Protein AF-A0A1I3UI67-F1 (afdb_monomer)

Solvent-accessible surface area (backbone atoms only — not comparable to full-atom values): 6760 Å² total; per-residue (Å²): 110,70,66,62,52,51,52,52,50,54,51,50,54,51,52,51,54,52,52,54,54,52,49,51,54,52,53,49,53,50,54,54,49,54,54,49,50,54,50,49,53,53,52,50,55,53,40,50,54,51,45,53,52,37,49,52,51,41,58,58,44,72,48,49,70,59,61,51,46,51,47,50,53,47,44,71,70,53,63,87,62,44,66,63,53,52,49,52,46,50,50,54,52,52,50,33,52,51,48,41,51,55,36,51,54,50,46,54,53,44,52,52,56,53,53,54,55,56,55,54,63,66,72,79,113

Mean predicted aligned error: 14.54 Å

Sequence (125 aa):
MVAAAAEKLSASVREISQQVLQSGVARQAVGDAECTNATLQVLSNEAEKIGEVVQLIHSIAAQPNRLALIATIEAARAGDARCGFAVVAAEVKAFANQLAKATEEIAVQVGSDKIWSLRLTMYDS

Structure (mmCIF, N/CA/C/O backbone):
data_AF-A0A1I3UI67-F1
#
_entry.id   AF-A0A1I3UI67-F1
#
loop_
_atom_site.group_PDB
_atom_site.id
_atom_site.type_symbol
_atom_site.label_atom_id
_atom_site.label_alt_id
_atom_site.label_comp_id
_atom_site.label_asym_id
_atom_site.label_entity_id
_atom_site.label_seq_id
_atom_site.pdbx_PDB_ins_code
_atom_site.Cartn_x
_atom_site.Cartn_y
_atom_site.Cartn_z
_atom_site.occupancy
_atom_site.B_iso_or_equiv
_atom_site.auth_seq_id
_atom_site.auth_comp_id
_atom_site.auth_asym_id
_atom_site.auth_atom_id
_atom_site.pdbx_PDB_model_num
ATOM 1 N N . MET A 1 1 ? -34.988 1.274 58.369 1.00 64.19 1 MET A N 1
ATOM 2 C CA . MET A 1 1 ? -34.685 0.157 57.440 1.00 64.19 1 MET A CA 1
ATOM 3 C C . MET A 1 1 ? -35.116 0.462 56.008 1.00 64.19 1 MET A C 1
ATOM 5 O O . MET A 1 1 ? -34.288 0.320 55.123 1.00 64.19 1 MET A O 1
ATOM 9 N N . VAL A 1 2 ? -36.339 0.958 55.773 1.00 74.38 2 VAL A N 1
ATOM 10 C CA . VAL A 1 2 ? -36.812 1.337 54.422 1.00 74.38 2 VAL A CA 1
ATOM 11 C C . VAL A 1 2 ? -35.959 2.443 53.772 1.00 74.38 2 VAL A C 1
ATOM 13 O O . VAL A 1 2 ? -35.594 2.315 52.611 1.00 74.38 2 VAL A O 1
ATOM 16 N N . ALA A 1 3 ? -35.552 3.472 54.527 1.00 78.19 3 ALA A N 1
ATOM 17 C CA . ALA A 1 3 ? -34.704 4.557 54.008 1.00 78.19 3 ALA A CA 1
ATOM 18 C C . ALA A 1 3 ? -33.323 4.074 53.513 1.00 78.19 3 ALA A C 1
ATOM 20 O O . ALA A 1 3 ? -32.913 4.405 52.408 1.00 78.19 3 ALA A O 1
ATOM 21 N N . ALA A 1 4 ? -32.647 3.215 54.283 1.00 84.81 4 ALA A N 1
ATOM 22 C CA . ALA A 1 4 ? -31.350 2.651 53.898 1.00 84.81 4 ALA A CA 1
ATOM 23 C C . ALA A 1 4 ? -31.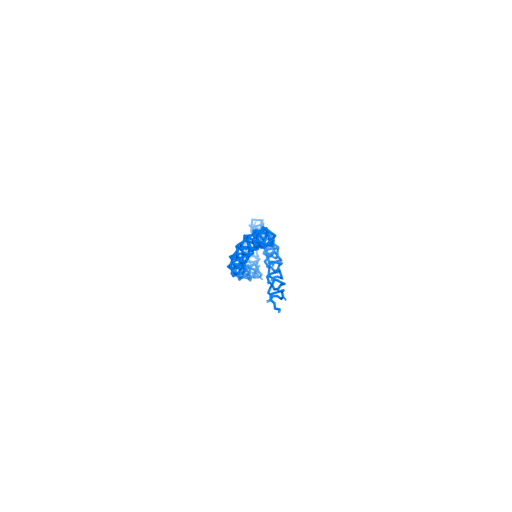453 1.714 52.679 1.00 84.81 4 ALA A C 1
ATOM 25 O O . ALA A 1 4 ? -30.558 1.681 51.840 1.00 84.81 4 ALA A O 1
ATOM 26 N N . ALA A 1 5 ? -32.554 0.963 52.557 1.00 83.88 5 ALA A N 1
ATOM 27 C CA . ALA A 1 5 ? -32.815 0.139 51.378 1.00 83.88 5 ALA A CA 1
ATOM 28 C C . ALA A 1 5 ? -33.055 0.998 50.121 1.00 83.88 5 ALA A C 1
ATOM 30 O O . ALA A 1 5 ? -32.552 0.665 49.050 1.00 83.88 5 ALA A O 1
ATOM 31 N N . ALA A 1 6 ? -33.765 2.123 50.261 1.00 88.00 6 ALA A N 1
ATOM 32 C CA . ALA A 1 6 ? -33.996 3.073 49.175 1.00 88.00 6 ALA A CA 1
ATOM 33 C C . ALA A 1 6 ? -32.704 3.783 48.725 1.00 88.00 6 ALA A C 1
ATOM 35 O O . ALA A 1 6 ? -32.473 3.915 47.524 1.00 88.00 6 ALA A O 1
ATOM 36 N N . GLU A 1 7 ? -31.827 4.177 49.655 1.00 87.62 7 GLU A N 1
ATOM 37 C CA . GLU A 1 7 ? -30.509 4.740 49.318 1.00 87.62 7 GLU A CA 1
ATOM 38 C C . GLU A 1 7 ? -29.633 3.741 48.561 1.00 87.62 7 GLU A C 1
ATOM 40 O O . GLU A 1 7 ? -29.041 4.087 47.538 1.00 87.62 7 GLU A O 1
ATOM 45 N N . LYS A 1 8 ? -29.596 2.483 49.018 1.00 88.31 8 LYS A N 1
ATOM 46 C CA . LYS A 1 8 ? -28.808 1.425 48.376 1.00 88.31 8 LYS A CA 1
ATOM 47 C C . LYS A 1 8 ? -29.306 1.125 46.960 1.00 88.31 8 LYS A C 1
ATOM 49 O O . LYS A 1 8 ? -28.501 0.980 46.048 1.00 88.31 8 LYS A O 1
ATOM 54 N N . LEU A 1 9 ? -30.626 1.101 46.764 1.00 89.81 9 LEU A N 1
ATOM 55 C CA . LEU A 1 9 ? -31.233 0.940 45.442 1.00 89.81 9 LEU A CA 1
ATOM 56 C C . LEU A 1 9 ? -30.912 2.126 44.520 1.00 89.81 9 LEU A C 1
ATOM 58 O O . LEU A 1 9 ? -30.556 1.922 43.364 1.00 89.81 9 LEU A O 1
ATOM 62 N N . SER A 1 10 ? -30.986 3.357 45.031 1.00 92.94 10 SER A N 1
ATOM 63 C CA . SER A 1 10 ? -30.649 4.567 44.269 1.00 92.94 10 SER A CA 1
ATOM 64 C C . SER A 1 10 ? -29.171 4.592 43.848 1.00 92.94 10 SER A C 1
ATOM 66 O O . SER A 1 10 ? -28.846 4.963 42.718 1.00 92.94 10 SER A O 1
ATOM 68 N N . ALA A 1 11 ? -28.274 4.116 44.719 1.00 93.75 11 ALA A N 1
ATOM 69 C CA . ALA A 1 11 ? -26.862 3.924 44.397 1.00 93.75 11 ALA A CA 1
ATOM 70 C C . ALA A 1 11 ? -26.658 2.876 43.286 1.00 93.75 11 ALA A C 1
ATOM 72 O O . ALA A 1 11 ? -25.971 3.162 42.307 1.00 93.75 11 ALA A O 1
ATOM 73 N N . SER A 1 12 ? -27.319 1.715 43.371 1.00 93.56 12 SER A N 1
ATOM 74 C CA . SER A 1 12 ? -27.242 0.683 42.325 1.00 93.56 12 SER A CA 1
ATOM 75 C C . SER A 1 12 ? -27.804 1.151 40.980 1.00 93.56 12 SER A C 1
ATOM 77 O O . SER A 1 12 ? -27.235 0.842 39.939 1.00 93.56 12 SER A O 1
ATOM 79 N N . VAL A 1 13 ? -28.883 1.941 40.969 1.00 91.25 13 VAL A N 1
ATOM 80 C CA . VAL A 1 13 ? -29.426 2.522 39.726 1.00 91.25 13 VAL A CA 1
ATOM 81 C C . VAL A 1 13 ? -28.425 3.485 39.080 1.00 91.25 13 VAL A C 1
ATOM 83 O O . VAL A 1 13 ? -28.290 3.491 37.853 1.00 91.25 13 VAL A O 1
ATOM 86 N N . ARG A 1 14 ? -27.685 4.269 39.878 1.00 94.31 14 ARG A N 1
ATOM 87 C CA . ARG A 1 14 ? -26.601 5.126 39.366 1.00 94.31 14 ARG A CA 1
ATOM 88 C C . ARG A 1 14 ? -25.459 4.317 38.764 1.00 94.31 14 ARG A C 1
ATOM 90 O O . ARG A 1 14 ? -25.049 4.635 37.653 1.00 94.31 14 ARG A O 1
ATOM 97 N N . GLU A 1 15 ? -24.988 3.277 39.448 1.00 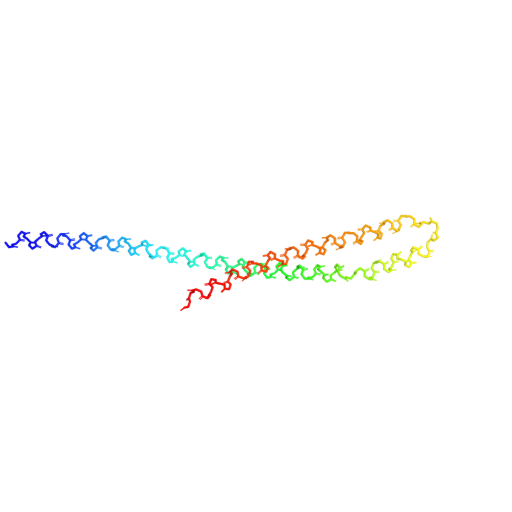92.62 15 GLU A N 1
ATOM 98 C CA . GLU A 1 15 ? -23.921 2.406 38.930 1.00 92.62 15 GLU A CA 1
ATOM 99 C C . GLU A 1 15 ? -24.324 1.719 37.622 1.00 92.62 15 GLU A C 1
ATOM 101 O O . GLU A 1 15 ? -23.569 1.758 36.652 1.00 92.62 15 GLU A O 1
ATOM 106 N N . ILE A 1 16 ? -25.541 1.166 37.553 1.00 88.88 16 ILE A N 1
ATOM 107 C CA . ILE A 1 16 ? -26.067 0.539 36.331 1.00 88.88 16 ILE A CA 1
ATOM 108 C C . ILE A 1 16 ? -26.141 1.563 35.196 1.00 88.88 16 ILE A C 1
ATOM 110 O O . ILE A 1 16 ? -25.713 1.279 34.079 1.00 88.88 16 ILE A O 1
ATOM 114 N N . SER A 1 17 ? -26.634 2.773 35.472 1.00 89.50 17 SER A N 1
ATOM 115 C CA . SER A 1 17 ? -26.699 3.842 34.465 1.00 89.50 17 SER A CA 1
ATOM 116 C C . SER A 1 17 ? -25.308 4.192 33.928 1.00 89.50 17 SER A C 1
ATOM 118 O O . SER A 1 17 ? -25.133 4.393 32.728 1.00 89.50 17 SER A O 1
ATOM 120 N N . GLN A 1 18 ? -24.298 4.209 34.799 1.00 90.44 18 GLN A N 1
ATOM 121 C CA . GLN A 1 18 ? -22.916 4.498 34.426 1.00 90.44 18 GLN A CA 1
ATOM 122 C C . GLN A 1 18 ? -22.291 3.367 33.592 1.00 90.44 18 GLN A C 1
ATOM 124 O O . GLN A 1 18 ? -21.643 3.638 32.579 1.00 90.44 18 GLN A O 1
ATOM 129 N N . GLN A 1 19 ? -22.548 2.106 33.954 1.00 87.69 19 GLN A N 1
ATOM 130 C CA . GLN A 1 19 ? -22.124 0.934 33.179 1.00 87.69 19 GLN A CA 1
ATOM 131 C C . GLN A 1 19 ? -22.787 0.870 31.799 1.00 87.69 19 GLN A C 1
ATOM 133 O O . GLN A 1 19 ? -22.126 0.535 30.817 1.00 87.69 19 GLN A O 1
ATOM 138 N N . VAL A 1 20 ? -24.071 1.224 31.691 1.00 90.12 20 VAL A N 1
ATOM 139 C CA . VAL A 1 20 ? -24.783 1.276 30.403 1.00 90.12 20 VAL A CA 1
ATOM 140 C C . VAL A 1 20 ? -24.170 2.334 29.483 1.00 90.12 20 VAL A C 1
ATOM 142 O O . VAL A 1 20 ? -23.942 2.058 28.305 1.00 90.12 20 VAL A O 1
ATOM 145 N N . LEU A 1 21 ? -23.831 3.514 30.014 1.00 87.56 21 LEU A N 1
ATOM 146 C CA . LEU A 1 21 ? -23.145 4.559 29.246 1.00 87.56 21 LEU A CA 1
ATOM 147 C C . LEU A 1 21 ? -21.761 4.101 28.764 1.00 87.56 21 LEU A C 1
ATOM 149 O O . LEU A 1 21 ? -21.439 4.266 27.588 1.00 87.56 21 LEU A O 1
ATOM 153 N N . GLN A 1 22 ? -20.967 3.469 29.634 1.00 87.06 22 GLN A N 1
ATOM 154 C CA . GLN A 1 22 ? -19.671 2.896 29.248 1.00 87.06 22 GLN A CA 1
ATOM 155 C C . GLN A 1 22 ? -19.810 1.792 28.193 1.00 87.06 22 GLN A C 1
ATOM 157 O O . GLN A 1 22 ? -19.005 1.733 27.265 1.00 87.06 22 GLN A O 1
ATOM 162 N N . SER A 1 23 ? -20.846 0.953 28.283 1.00 87.12 23 SER A N 1
ATOM 163 C CA . SER A 1 23 ? -21.127 -0.071 27.273 1.00 87.12 23 SER A CA 1
ATOM 164 C C . SER A 1 23 ? -21.445 0.540 25.905 1.00 87.12 23 SER A C 1
ATOM 166 O O . SER A 1 23 ? -20.993 0.014 24.889 1.00 87.12 23 SER A O 1
ATOM 168 N N . GLY A 1 24 ? -22.166 1.665 25.864 1.00 89.56 24 GLY A N 1
ATOM 169 C CA . GLY A 1 24 ? -22.434 2.400 24.625 1.00 89.56 24 GLY A CA 1
ATOM 170 C C . GLY A 1 24 ? -21.155 2.904 23.954 1.00 89.56 24 GLY A C 1
ATOM 171 O O . GLY A 1 24 ? -20.953 2.668 22.765 1.00 89.56 24 GLY A O 1
ATOM 172 N N . VAL A 1 25 ? -20.254 3.510 24.732 1.00 90.56 25 VAL A N 1
ATOM 173 C CA . VAL A 1 25 ? -18.944 3.972 24.239 1.00 90.56 25 VAL A CA 1
ATOM 174 C C . VAL A 1 25 ? -18.095 2.803 23.737 1.00 90.56 25 VAL A C 1
ATOM 176 O O . VAL A 1 25 ? -17.510 2.890 22.661 1.00 90.56 25 VAL A O 1
ATOM 179 N N . ALA A 1 26 ? -18.066 1.687 24.472 1.00 85.88 26 ALA A N 1
ATOM 180 C CA . ALA A 1 26 ? -17.325 0.496 24.065 1.00 85.88 26 ALA A CA 1
ATOM 181 C C . ALA A 1 26 ? -17.850 -0.090 22.744 1.00 85.88 26 ALA A C 1
ATOM 183 O O . ALA A 1 26 ? -17.060 -0.417 21.863 1.00 85.88 26 ALA A O 1
ATOM 184 N N . ARG A 1 27 ? -19.176 -0.177 22.567 1.00 89.62 27 ARG A N 1
ATOM 185 C CA . ARG A 1 27 ? -19.779 -0.639 21.304 1.00 89.62 27 ARG A CA 1
ATOM 186 C C . ARG A 1 27 ? -19.440 0.277 20.136 1.00 89.62 27 ARG A C 1
ATOM 188 O O . ARG A 1 27 ? -19.170 -0.214 19.047 1.00 89.62 27 ARG A O 1
ATOM 195 N N . GLN A 1 28 ? -19.454 1.587 20.360 1.00 92.50 28 GLN A N 1
ATOM 196 C CA . GLN A 1 28 ? -19.117 2.543 19.314 1.00 92.50 28 GLN A CA 1
ATOM 197 C C . GLN A 1 28 ? -17.644 2.442 18.906 1.00 92.50 28 GLN A C 1
ATOM 199 O O . GLN A 1 28 ? -17.357 2.379 17.718 1.00 92.50 28 GLN A O 1
ATOM 204 N N . ALA A 1 29 ? -16.731 2.307 19.871 1.00 85.94 29 ALA A N 1
ATOM 205 C CA . ALA A 1 29 ? -15.313 2.095 19.589 1.00 85.94 29 ALA A CA 1
ATOM 206 C C . ALA A 1 29 ? -15.055 0.816 18.767 1.00 85.94 29 ALA A C 1
ATOM 208 O O . ALA A 1 29 ? -14.215 0.827 17.872 1.00 85.94 29 ALA A O 1
ATOM 209 N N . VAL A 1 30 ? -15.794 -0.269 19.036 1.00 90.38 30 VAL A N 1
ATOM 210 C CA . VAL A 1 30 ? -15.724 -1.499 18.226 1.00 90.38 30 VAL A CA 1
ATOM 211 C C . VAL A 1 30 ? -16.204 -1.241 16.795 1.00 90.38 30 VAL A C 1
ATOM 213 O O . VAL A 1 30 ? -15.512 -1.618 15.855 1.00 90.38 30 VAL A O 1
ATOM 216 N N . GLY A 1 31 ? -17.329 -0.544 16.611 1.00 92.56 31 GLY A N 1
ATOM 217 C CA . GLY A 1 31 ? -17.823 -0.198 15.273 1.00 92.56 31 GLY A CA 1
ATOM 218 C C . GLY A 1 31 ? -16.859 0.697 14.481 1.00 92.56 31 GLY A C 1
ATOM 219 O O . GLY A 1 31 ? -16.637 0.476 13.290 1.00 92.56 31 GLY A O 1
ATOM 220 N N . ASP A 1 32 ? -16.229 1.669 15.143 1.00 87.94 32 ASP A N 1
ATOM 221 C CA . ASP A 1 32 ? -15.216 2.530 14.524 1.00 87.94 32 ASP A CA 1
ATOM 222 C C . ASP A 1 32 ? -13.963 1.727 14.119 1.00 87.94 32 ASP A C 1
ATOM 224 O O . ASP A 1 32 ? -13.392 1.951 13.044 1.00 87.94 32 ASP A O 1
ATOM 228 N N . ALA A 1 33 ? -13.556 0.750 14.939 1.00 82.56 33 ALA A N 1
ATOM 229 C CA . ALA A 1 33 ? -12.456 -0.160 14.627 1.00 82.56 33 ALA A CA 1
ATOM 230 C C . ALA A 1 33 ? -12.780 -1.068 13.426 1.00 82.56 33 ALA A C 1
ATOM 232 O O . ALA A 1 33 ? -11.953 -1.200 12.524 1.00 82.56 33 ALA A O 1
ATOM 233 N N . GLU A 1 34 ? -13.992 -1.626 13.355 1.00 87.44 34 GLU A N 1
ATOM 234 C CA . GLU A 1 34 ? -14.457 -2.430 12.215 1.00 87.44 34 GLU A CA 1
ATOM 235 C C . GLU A 1 34 ? -14.462 -1.619 10.908 1.00 87.44 34 GLU A C 1
ATOM 237 O O . GLU A 1 34 ? -13.960 -2.083 9.880 1.00 87.44 34 GLU A O 1
ATOM 242 N N . CYS A 1 35 ? -14.961 -0.378 10.945 1.00 88.88 35 CYS A N 1
ATOM 243 C CA . CYS A 1 35 ? -14.960 0.530 9.794 1.00 88.88 35 CYS A CA 1
ATOM 244 C C . CYS A 1 35 ? -13.533 0.873 9.330 1.00 88.88 35 CYS A C 1
ATOM 246 O O . CYS A 1 35 ? -13.222 0.872 8.132 1.00 88.88 35 CYS A O 1
ATOM 248 N N . THR A 1 36 ? -12.638 1.113 10.290 1.00 79.69 36 THR A N 1
ATOM 249 C CA . THR A 1 36 ? -11.218 1.358 10.019 1.00 79.69 36 THR A CA 1
ATOM 250 C C . THR A 1 36 ? -10.571 0.137 9.367 1.00 79.69 36 THR A C 1
ATOM 252 O O . THR A 1 36 ? -9.874 0.277 8.363 1.00 79.69 36 THR A O 1
ATOM 255 N N . ASN A 1 37 ? -10.850 -1.067 9.872 1.00 78.00 37 ASN A N 1
ATOM 256 C CA . ASN A 1 37 ? -10.320 -2.309 9.314 1.00 78.00 37 ASN A CA 1
ATOM 257 C C . ASN A 1 37 ? -10.807 -2.547 7.873 1.00 78.00 37 ASN A C 1
ATOM 259 O O . ASN A 1 37 ? -10.011 -2.874 6.993 1.00 78.00 37 ASN A O 1
ATOM 263 N N . ALA A 1 38 ? -12.090 -2.297 7.595 1.00 82.38 38 ALA A N 1
ATOM 264 C CA . ALA A 1 38 ? -12.632 -2.373 6.237 1.00 82.38 38 ALA A CA 1
ATOM 265 C C . ALA A 1 38 ? -11.938 -1.384 5.282 1.00 82.38 38 ALA A C 1
ATOM 267 O O . ALA A 1 38 ? -11.594 -1.731 4.152 1.00 82.38 38 ALA A O 1
ATOM 268 N N . THR A 1 39 ? -11.669 -0.163 5.749 1.00 80.31 39 THR A N 1
ATOM 269 C CA . THR A 1 39 ? -10.947 0.850 4.964 1.00 80.31 39 THR A CA 1
ATOM 270 C C . THR A 1 39 ? -9.506 0.418 4.676 1.00 80.31 39 THR A C 1
ATOM 272 O O . THR A 1 39 ? -9.031 0.568 3.549 1.00 80.31 39 THR A O 1
ATOM 275 N N . LEU A 1 40 ? -8.821 -0.175 5.659 1.00 77.62 40 LEU A N 1
ATOM 276 C CA . LEU A 1 40 ? -7.471 -0.717 5.484 1.00 77.62 40 LEU A CA 1
ATOM 277 C C . LEU A 1 40 ? -7.432 -1.877 4.482 1.00 77.62 40 LEU A C 1
ATOM 279 O O . LEU A 1 40 ? -6.500 -1.952 3.683 1.00 77.62 40 LEU A O 1
ATOM 283 N N . GLN A 1 41 ? -8.443 -2.750 4.470 1.00 78.06 41 GLN A N 1
ATOM 284 C CA . GLN A 1 41 ? -8.542 -3.819 3.470 1.00 78.06 41 GLN A CA 1
ATOM 285 C C . GLN A 1 41 ? -8.672 -3.266 2.047 1.00 78.06 41 GLN A C 1
ATOM 287 O O . GLN A 1 41 ? -7.979 -3.731 1.142 1.00 78.06 41 GLN A O 1
ATOM 292 N N . VAL A 1 42 ? -9.518 -2.249 1.845 1.00 82.88 42 VAL A N 1
ATOM 293 C CA . VAL A 1 42 ? -9.655 -1.584 0.539 1.00 82.88 42 VAL A CA 1
ATOM 294 C C . VAL A 1 42 ? -8.333 -0.946 0.116 1.00 82.88 42 VAL A C 1
ATOM 296 O O . VAL A 1 42 ? -7.894 -1.150 -1.014 1.00 82.88 42 VAL A O 1
ATOM 299 N N . LEU A 1 43 ? -7.669 -0.229 1.027 1.00 77.38 43 LEU A N 1
ATOM 300 C CA . LEU A 1 43 ? -6.375 0.396 0.757 1.00 77.38 43 LEU A CA 1
ATOM 301 C C . LEU A 1 43 ? -5.307 -0.638 0.370 1.00 77.38 43 LEU A C 1
ATOM 303 O O . LEU A 1 43 ? -4.573 -0.422 -0.590 1.00 77.38 43 LEU A O 1
ATOM 307 N N . SER A 1 44 ? -5.257 -1.774 1.070 1.00 78.62 44 SER A N 1
ATOM 308 C CA . SER A 1 44 ? -4.338 -2.880 0.769 1.00 78.62 44 SER A CA 1
ATOM 309 C C . SER A 1 44 ? -4.561 -3.437 -0.643 1.00 78.62 44 SER A C 1
ATOM 311 O O . SER A 1 44 ? -3.609 -3.592 -1.407 1.00 78.62 44 SER A O 1
ATOM 313 N N . ASN A 1 45 ? -5.821 -3.643 -1.037 1.00 79.44 45 ASN A N 1
ATOM 314 C CA . ASN A 1 45 ? -6.170 -4.089 -2.389 1.00 79.44 45 ASN A CA 1
ATOM 315 C C . ASN A 1 45 ? -5.747 -3.085 -3.474 1.00 79.44 45 ASN A C 1
ATOM 317 O O . ASN A 1 45 ? -5.255 -3.479 -4.531 1.00 79.44 45 ASN A O 1
ATOM 321 N N . GLU A 1 46 ? -5.941 -1.785 -3.245 1.00 80.19 46 GLU A N 1
ATOM 322 C CA . GLU A 1 46 ? -5.4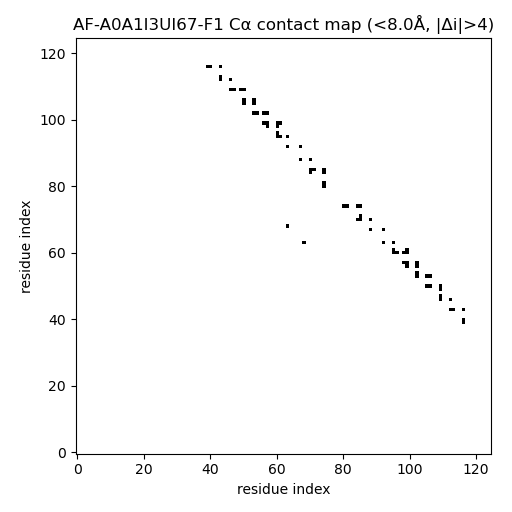89 -0.758 -4.191 1.00 80.19 46 GLU A CA 1
ATOM 323 C C . GLU A 1 46 ? -3.956 -0.696 -4.268 1.00 80.19 46 GLU A C 1
ATOM 325 O O . GLU A 1 46 ? -3.395 -0.554 -5.355 1.00 80.19 46 GLU A O 1
ATOM 330 N N . ALA A 1 47 ? -3.263 -0.887 -3.143 1.00 78.75 47 ALA A N 1
ATOM 331 C CA . ALA A 1 47 ? -1.808 -0.963 -3.105 1.00 78.75 47 ALA A CA 1
ATOM 332 C C . ALA A 1 47 ? -1.269 -2.171 -3.898 1.00 78.75 47 ALA A C 1
ATOM 334 O O . ALA A 1 47 ? -0.264 -2.040 -4.598 1.00 78.75 47 ALA A O 1
ATOM 335 N N . GLU A 1 48 ? -1.954 -3.322 -3.877 1.00 78.00 48 GLU A N 1
ATOM 336 C CA . GLU A 1 48 ? -1.604 -4.471 -4.728 1.00 78.00 48 GLU A CA 1
ATOM 337 C C . GLU A 1 48 ? -1.712 -4.141 -6.220 1.00 78.00 48 GLU A C 1
ATOM 339 O O . GLU A 1 48 ? -0.763 -4.391 -6.965 1.00 78.00 48 GLU A O 1
ATOM 344 N N . LYS A 1 49 ? -2.802 -3.493 -6.650 1.00 78.88 49 LYS A N 1
ATOM 345 C CA . LYS A 1 49 ? -2.962 -3.046 -8.046 1.00 78.88 49 LYS A CA 1
ATOM 346 C C . LYS A 1 49 ? -1.861 -2.071 -8.463 1.00 78.88 49 LYS A C 1
ATOM 348 O O . LYS A 1 49 ? -1.338 -2.165 -9.572 1.00 78.88 49 LYS A O 1
ATOM 353 N N . ILE A 1 50 ? -1.480 -1.144 -7.579 1.00 77.50 50 ILE A N 1
ATOM 354 C CA . ILE A 1 50 ? -0.344 -0.242 -7.821 1.00 77.50 50 ILE A CA 1
ATOM 355 C C . ILE A 1 50 ? 0.940 -1.060 -7.986 1.00 77.50 50 ILE A C 1
ATOM 357 O O . ILE A 1 50 ? 1.689 -0.817 -8.930 1.00 77.50 50 ILE A O 1
ATOM 361 N N . GLY A 1 51 ? 1.172 -2.055 -7.127 1.00 78.06 51 GLY A N 1
ATOM 362 C CA . GLY A 1 51 ? 2.306 -2.973 -7.228 1.00 78.06 51 GLY A CA 1
ATOM 363 C C . GLY A 1 51 ? 2.378 -3.703 -8.574 1.00 78.06 51 GLY A C 1
ATOM 364 O O . GLY A 1 51 ? 3.453 -3.781 -9.168 1.00 78.06 51 GLY A O 1
ATOM 365 N N . GLU A 1 52 ? 1.247 -4.176 -9.100 1.00 82.56 52 GLU A N 1
ATOM 366 C CA . GLU A 1 52 ? 1.171 -4.807 -10.426 1.00 82.56 52 GLU A CA 1
ATOM 367 C C . GLU A 1 52 ? 1.535 -3.830 -11.555 1.00 82.56 52 GLU A C 1
ATOM 369 O O . GLU A 1 52 ? 2.337 -4.158 -12.435 1.00 82.56 52 GLU A O 1
ATOM 374 N N . VAL A 1 53 ? 1.004 -2.603 -11.516 1.00 80.44 53 VAL A N 1
ATOM 375 C CA . VAL A 1 53 ? 1.320 -1.553 -12.501 1.00 80.44 53 VAL A CA 1
ATOM 376 C C . VAL A 1 53 ? 2.800 -1.171 -12.440 1.00 80.44 53 VAL A C 1
ATOM 378 O O . VAL A 1 53 ? 3.455 -1.038 -13.472 1.00 80.44 53 VAL A O 1
ATOM 381 N N . VAL A 1 54 ? 3.349 -1.041 -11.235 1.00 77.06 54 VAL A N 1
ATOM 382 C CA . VAL A 1 54 ? 4.767 -0.776 -10.967 1.00 77.06 54 VAL A CA 1
ATOM 383 C C . VAL A 1 54 ? 5.639 -1.896 -11.541 1.00 77.06 54 VAL A C 1
ATOM 385 O O . VAL A 1 54 ? 6.601 -1.617 -12.256 1.00 77.06 54 VAL A O 1
ATOM 388 N N . GLN A 1 55 ? 5.280 -3.168 -11.343 1.00 77.00 55 GLN A N 1
ATOM 389 C CA . GLN A 1 55 ? 6.001 -4.284 -11.966 1.00 77.00 55 GLN A CA 1
ATOM 390 C C . GLN A 1 55 ? 5.920 -4.266 -13.495 1.00 77.00 55 GLN A C 1
ATOM 392 O O . GLN 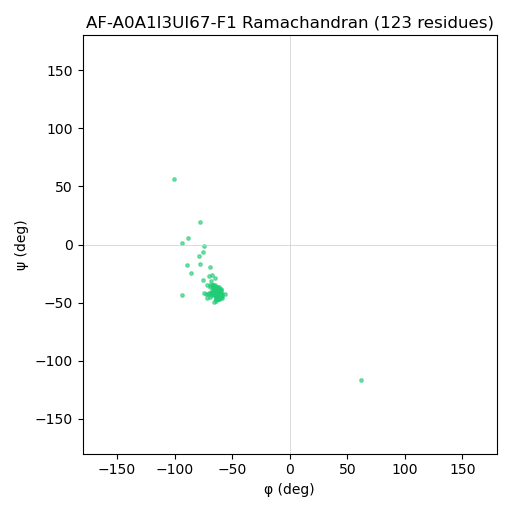A 1 55 ? 6.924 -4.525 -14.164 1.00 77.00 55 GLN A O 1
ATOM 397 N N . LEU A 1 56 ? 4.763 -3.922 -14.066 1.00 80.81 56 LEU A N 1
ATOM 398 C CA . LEU A 1 56 ? 4.614 -3.769 -15.511 1.00 80.81 56 LEU A CA 1
ATOM 399 C C . LEU A 1 56 ? 5.528 -2.657 -16.043 1.00 80.81 56 LEU A C 1
ATOM 401 O O . LEU A 1 56 ? 6.265 -2.885 -17.004 1.00 80.81 56 LEU A O 1
ATOM 405 N N . ILE A 1 57 ? 5.548 -1.492 -15.393 1.00 73.88 57 ILE A N 1
ATOM 406 C CA . ILE A 1 57 ? 6.440 -0.378 -15.739 1.00 73.88 57 ILE A CA 1
ATOM 407 C C . ILE A 1 57 ? 7.902 -0.815 -15.650 1.00 73.88 57 ILE A C 1
ATOM 409 O O . ILE A 1 57 ? 8.661 -0.581 -16.591 1.00 73.88 57 ILE A O 1
ATOM 413 N N . HIS A 1 58 ? 8.288 -1.507 -14.575 1.00 68.94 58 HIS A N 1
ATOM 414 C CA . HIS A 1 58 ? 9.632 -2.059 -14.429 1.00 68.94 58 HIS A CA 1
ATOM 415 C C . HIS A 1 58 ? 9.967 -3.023 -15.574 1.00 68.94 58 HIS A C 1
ATOM 417 O O . HIS A 1 58 ? 11.052 -2.944 -16.136 1.00 68.94 58 HIS A O 1
ATOM 423 N N . SER A 1 59 ? 9.042 -3.896 -15.986 1.00 71.56 59 SER A N 1
ATOM 424 C CA . SER A 1 59 ? 9.275 -4.835 -17.094 1.00 71.56 59 SER A CA 1
ATOM 425 C C . SER A 1 59 ? 9.469 -4.140 -18.451 1.00 71.56 59 SER A C 1
ATOM 427 O O . SER A 1 59 ? 10.291 -4.581 -19.257 1.00 71.56 59 SER A O 1
ATOM 429 N N . ILE A 1 60 ? 8.767 -3.024 -18.684 1.00 69.06 60 ILE A N 1
ATOM 430 C CA . ILE A 1 60 ? 8.908 -2.185 -19.882 1.00 69.06 60 ILE A CA 1
ATOM 431 C C . ILE A 1 60 ? 10.241 -1.426 -19.833 1.00 69.06 60 ILE A C 1
ATOM 433 O O . ILE A 1 60 ? 10.993 -1.423 -20.809 1.00 69.06 60 ILE A O 1
ATOM 437 N N . ALA A 1 61 ? 10.564 -0.828 -18.684 1.00 64.94 61 ALA A N 1
ATOM 438 C CA . ALA A 1 61 ? 11.794 -0.070 -18.467 1.00 64.94 61 ALA A CA 1
ATOM 439 C C . ALA A 1 61 ? 13.050 -0.960 -18.471 1.00 64.94 61 A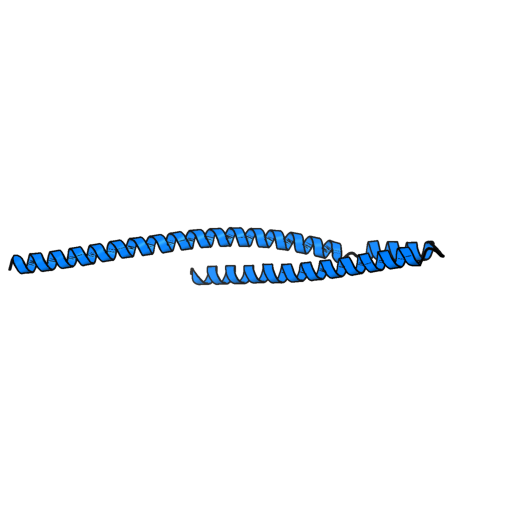LA A C 1
ATOM 441 O O . ALA A 1 61 ? 14.101 -0.518 -18.930 1.00 64.94 61 ALA A O 1
ATOM 442 N N . ALA A 1 62 ? 12.941 -2.219 -18.032 1.00 64.38 62 ALA A N 1
ATOM 443 C CA . ALA A 1 62 ? 14.001 -3.230 -18.058 1.00 64.38 62 ALA A CA 1
ATOM 444 C C . ALA A 1 62 ? 14.259 -3.811 -19.461 1.00 64.38 62 ALA A C 1
ATOM 446 O O . ALA A 1 62 ? 15.249 -4.519 -19.662 1.00 64.38 62 ALA A O 1
ATOM 447 N N . GLN A 1 63 ? 13.448 -3.455 -20.466 1.00 51.12 63 GLN A N 1
ATOM 448 C CA . GLN A 1 63 ? 13.747 -3.695 -21.879 1.00 51.12 63 GLN A CA 1
ATOM 449 C C . GLN A 1 63 ? 14.283 -2.445 -22.612 1.00 51.12 63 GLN A C 1
ATOM 451 O O . GLN A 1 63 ? 13.789 -2.120 -23.695 1.00 51.12 63 GLN A O 1
ATOM 456 N N . PRO A 1 64 ? 15.376 -1.779 -22.175 1.00 55.94 64 PRO A N 1
ATOM 457 C CA . PRO A 1 64 ? 16.049 -0.836 -23.058 1.00 55.94 64 PRO A CA 1
ATOM 458 C C . PRO A 1 64 ? 16.858 -1.576 -24.135 1.00 55.94 64 PRO A C 1
ATOM 460 O O . PRO A 1 64 ? 17.447 -0.940 -25.002 1.00 55.94 64 PRO A O 1
ATOM 463 N N . ASN A 1 65 ? 16.882 -2.916 -24.135 1.00 49.94 65 ASN A N 1
ATOM 464 C CA . ASN A 1 65 ? 17.670 -3.689 -25.090 1.00 49.94 65 ASN A CA 1
ATOM 465 C C . ASN A 1 65 ? 17.143 -3.608 -26.535 1.00 49.94 65 ASN A C 1
ATOM 467 O O . ASN A 1 65 ? 17.902 -3.885 -27.451 1.00 49.94 65 ASN A O 1
ATOM 471 N N . ARG A 1 66 ? 15.881 -3.215 -26.784 1.00 55.19 66 ARG A N 1
ATOM 472 C CA . ARG A 1 66 ? 15.390 -3.017 -28.167 1.00 55.19 66 ARG A CA 1
ATOM 473 C C . ARG A 1 66 ? 15.515 -1.574 -28.645 1.00 55.19 66 ARG A C 1
ATOM 475 O O . ARG A 1 66 ? 15.991 -1.374 -29.754 1.00 55.19 66 ARG A O 1
ATOM 482 N N . LEU A 1 67 ? 15.177 -0.569 -27.831 1.00 56.78 67 LEU A N 1
ATOM 483 C CA . LEU A 1 67 ? 15.308 0.834 -28.256 1.00 56.78 67 LEU A CA 1
ATOM 484 C C . LEU A 1 67 ? 16.766 1.301 -28.312 1.00 56.78 67 LEU A C 1
ATOM 486 O O . LEU A 1 67 ? 17.152 1.955 -29.277 1.00 56.78 67 LEU A O 1
ATOM 490 N N . ALA A 1 68 ? 17.589 0.942 -27.322 1.00 55.47 68 ALA A N 1
ATOM 491 C CA . ALA A 1 68 ? 18.998 1.325 -27.329 1.00 55.47 68 ALA A CA 1
ATOM 492 C C . ALA A 1 68 ? 19.775 0.587 -28.427 1.00 55.47 68 ALA A C 1
ATOM 494 O O . ALA A 1 68 ? 20.638 1.185 -29.063 1.00 55.47 68 ALA A O 1
ATOM 495 N N . LEU A 1 69 ? 19.447 -0.682 -28.703 1.00 60.03 69 LEU A N 1
ATOM 496 C CA . LEU A 1 69 ? 20.062 -1.441 -29.795 1.00 60.03 69 LEU A CA 1
ATOM 497 C C . LEU A 1 69 ? 19.654 -0.888 -31.166 1.00 60.03 69 LEU A C 1
ATOM 499 O O . LEU A 1 69 ? 20.527 -0.709 -32.006 1.00 60.03 69 LEU A O 1
ATOM 503 N N . ILE A 1 70 ? 18.373 -0.550 -31.378 1.00 60.34 70 ILE A N 1
ATOM 504 C CA . ILE A 1 70 ? 17.919 0.106 -32.616 1.00 60.34 70 ILE A CA 1
ATOM 505 C C . ILE A 1 70 ? 18.610 1.464 -32.775 1.00 60.34 70 ILE A C 1
ATOM 507 O O . ILE A 1 70 ? 19.160 1.730 -33.835 1.00 60.34 70 ILE A O 1
ATOM 511 N N . ALA A 1 71 ? 18.687 2.284 -31.723 1.00 63.25 71 ALA A N 1
ATOM 512 C CA . ALA A 1 71 ? 19.399 3.562 -31.774 1.00 63.25 71 ALA A CA 1
ATOM 513 C C . ALA A 1 71 ? 20.911 3.401 -32.024 1.00 63.25 71 ALA A C 1
ATOM 515 O O . ALA A 1 71 ? 21.495 4.195 -32.753 1.00 63.25 71 ALA A O 1
ATOM 516 N N . THR A 1 72 ? 21.547 2.360 -31.476 1.00 60.12 72 THR A N 1
ATOM 517 C CA . THR A 1 72 ? 22.975 2.067 -31.699 1.00 60.12 72 THR A CA 1
ATOM 518 C C . THR A 1 72 ? 23.235 1.576 -33.127 1.00 60.12 72 THR A C 1
ATOM 520 O O . THR A 1 72 ? 24.192 2.021 -33.759 1.00 60.12 72 THR A O 1
ATOM 523 N N . ILE A 1 73 ? 22.376 0.698 -33.660 1.00 63.06 73 ILE A N 1
ATOM 524 C CA . ILE A 1 73 ? 22.439 0.221 -35.051 1.00 63.06 73 ILE A CA 1
ATOM 525 C C . ILE A 1 73 ? 22.202 1.385 -36.020 1.00 63.06 73 ILE A C 1
ATOM 527 O O . ILE A 1 73 ? 22.951 1.547 -36.982 1.00 63.06 73 ILE A O 1
ATOM 531 N N . GLU A 1 74 ? 21.222 2.243 -35.741 1.00 63.94 74 GLU A N 1
ATOM 532 C CA . GLU A 1 74 ? 20.876 3.354 -36.625 1.00 63.94 74 GLU A CA 1
ATOM 533 C C . GLU A 1 74 ? 21.889 4.506 -36.542 1.00 63.94 74 GLU A C 1
ATOM 535 O O . GLU A 1 74 ? 22.206 5.119 -37.560 1.00 63.94 74 GLU A O 1
ATOM 540 N N . ALA A 1 75 ? 22.521 4.717 -35.381 1.00 59.22 75 ALA A N 1
ATOM 541 C CA . ALA A 1 75 ? 23.678 5.603 -35.236 1.00 59.22 75 ALA A CA 1
ATOM 542 C C . ALA A 1 75 ? 24.921 5.082 -35.981 1.00 59.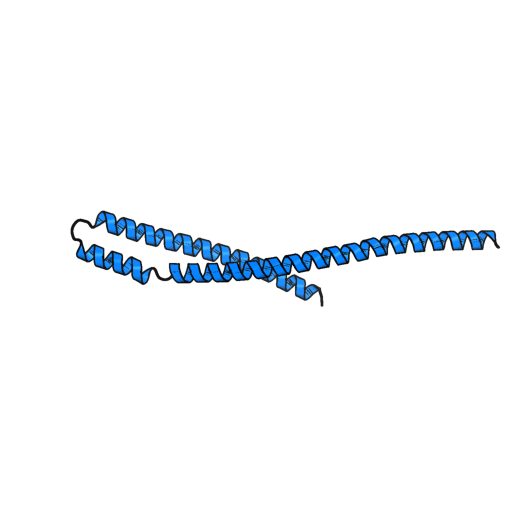22 75 ALA A C 1
ATOM 544 O O . ALA A 1 75 ? 25.675 5.879 -36.540 1.00 59.22 75 ALA A O 1
ATOM 545 N N . ALA A 1 76 ? 25.124 3.760 -36.036 1.00 63.16 76 ALA A N 1
ATOM 546 C CA . ALA A 1 76 ? 26.173 3.152 -36.855 1.00 63.16 76 ALA A CA 1
ATOM 547 C C . ALA A 1 76 ? 25.876 3.268 -38.365 1.00 63.16 76 ALA A C 1
ATOM 549 O O . ALA A 1 76 ? 26.808 3.333 -39.167 1.00 63.16 76 ALA A O 1
ATOM 550 N N . ARG A 1 77 ? 24.593 3.342 -38.754 1.00 63.94 77 ARG A N 1
ATOM 551 C CA . ARG A 1 77 ? 24.131 3.442 -40.150 1.00 63.94 77 ARG A CA 1
ATOM 552 C C . ARG A 1 77 ? 24.096 4.879 -40.701 1.00 63.94 77 ARG A C 1
ATOM 554 O O . ARG A 1 77 ? 24.199 5.054 -41.910 1.00 63.94 77 ARG A O 1
ATOM 561 N N . ALA A 1 78 ? 23.977 5.898 -39.843 1.00 62.88 78 ALA A N 1
ATOM 562 C CA . ALA A 1 78 ? 23.705 7.292 -40.234 1.00 62.88 78 ALA A CA 1
ATOM 563 C C . ALA A 1 78 ? 24.932 8.216 -40.439 1.00 62.88 78 ALA A C 1
ATOM 565 O O . ALA A 1 78 ? 24.756 9.395 -40.752 1.00 62.88 78 ALA A O 1
ATOM 566 N N . GLY A 1 79 ? 26.173 7.741 -40.285 1.00 67.62 79 GLY A N 1
ATOM 567 C CA . GLY A 1 79 ? 27.365 8.556 -40.587 1.00 67.62 79 GLY A CA 1
ATOM 568 C C . GLY A 1 79 ? 27.501 9.832 -39.727 1.00 67.62 79 GLY A C 1
ATOM 569 O O . GLY A 1 79 ? 27.707 9.728 -38.516 1.00 67.62 79 GLY A O 1
ATOM 570 N N . ASP A 1 80 ? 27.448 11.025 -40.342 1.00 56.44 80 ASP A N 1
ATOM 571 C CA . ASP A 1 80 ? 27.706 12.351 -39.727 1.00 56.44 80 ASP A CA 1
ATOM 572 C C . ASP A 1 80 ? 26.545 12.927 -38.886 1.00 56.44 80 ASP A C 1
ATOM 574 O O . ASP A 1 80 ? 26.743 13.867 -38.119 1.00 56.44 80 ASP A O 1
ATOM 578 N N . ALA A 1 81 ? 25.346 12.331 -38.909 1.00 59.25 81 ALA A N 1
ATOM 579 C CA . ALA A 1 81 ? 24.211 12.746 -38.060 1.00 59.25 81 ALA A CA 1
ATOM 580 C C . ALA A 1 81 ? 24.315 12.258 -36.590 1.00 59.25 81 ALA A C 1
ATOM 582 O O . ALA A 1 81 ? 23.328 12.190 -35.852 1.00 59.25 81 ALA A O 1
ATOM 583 N N . ARG A 1 82 ? 25.528 11.892 -36.160 1.00 57.12 82 ARG A N 1
ATOM 584 C CA . ARG A 1 82 ? 25.838 11.081 -34.972 1.00 57.12 82 ARG A CA 1
ATOM 585 C C . ARG A 1 82 ? 25.467 11.738 -33.638 1.00 57.12 82 ARG A C 1
ATOM 587 O O . ARG A 1 82 ? 25.156 11.033 -32.682 1.00 57.12 82 ARG A O 1
ATOM 594 N N . CYS A 1 83 ? 25.472 13.069 -33.564 1.00 62.06 83 CYS A N 1
ATOM 595 C CA . CYS A 1 83 ? 25.281 13.790 -32.303 1.00 62.06 83 CYS A CA 1
ATOM 596 C C . CYS A 1 83 ? 23.825 13.768 -31.813 1.00 62.06 83 CYS A C 1
ATOM 598 O O . CYS A 1 83 ? 23.589 13.557 -30.630 1.00 62.06 83 CYS A O 1
ATOM 600 N N . GLY A 1 84 ? 22.844 13.935 -32.707 1.00 65.31 84 GLY A N 1
ATOM 601 C CA . GLY A 1 84 ? 21.431 1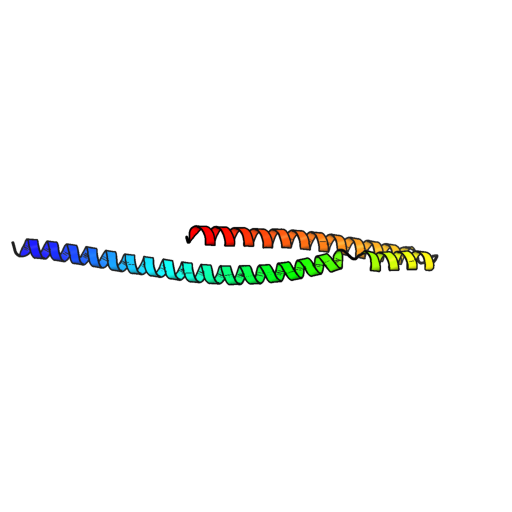4.012 -32.313 1.00 65.31 84 GLY A CA 1
ATOM 602 C C . GLY A 1 84 ? 20.882 12.677 -31.807 1.00 65.31 84 GLY A C 1
ATOM 603 O O . GLY A 1 84 ? 20.256 12.618 -30.754 1.00 65.31 84 GLY A O 1
ATOM 604 N N . PHE A 1 85 ? 21.181 11.582 -32.512 1.00 64.12 85 PHE A N 1
ATOM 605 C CA . PHE A 1 85 ? 20.714 10.247 -32.124 1.00 64.12 85 PHE A CA 1
ATOM 606 C C . PHE A 1 85 ? 21.415 9.705 -30.877 1.00 64.12 85 PHE A C 1
ATOM 608 O O . PHE A 1 85 ? 20.774 9.041 -30.064 1.00 64.12 85 PHE A O 1
ATOM 615 N N . ALA A 1 86 ? 22.700 10.018 -30.687 1.00 65.75 86 ALA A N 1
ATOM 616 C CA . ALA A 1 86 ? 23.418 9.645 -29.472 1.00 65.75 86 ALA A CA 1
ATOM 617 C C . ALA A 1 86 ? 22.860 10.359 -28.229 1.00 65.75 86 ALA A C 1
ATOM 619 O O . ALA A 1 86 ? 22.719 9.726 -27.184 1.00 65.75 86 ALA A O 1
ATOM 620 N N . VAL A 1 87 ? 22.494 11.643 -28.350 1.00 68.31 87 VAL A N 1
ATOM 621 C CA . VAL A 1 87 ? 21.873 12.417 -27.260 1.00 68.31 87 VAL A CA 1
ATOM 622 C C . VAL A 1 87 ? 20.490 11.863 -26.924 1.00 68.31 87 VAL A C 1
ATOM 624 O O . VAL A 1 87 ? 20.253 11.510 -25.774 1.00 68.31 87 VAL A O 1
ATOM 627 N N . VAL A 1 88 ? 19.632 11.641 -27.925 1.00 67.4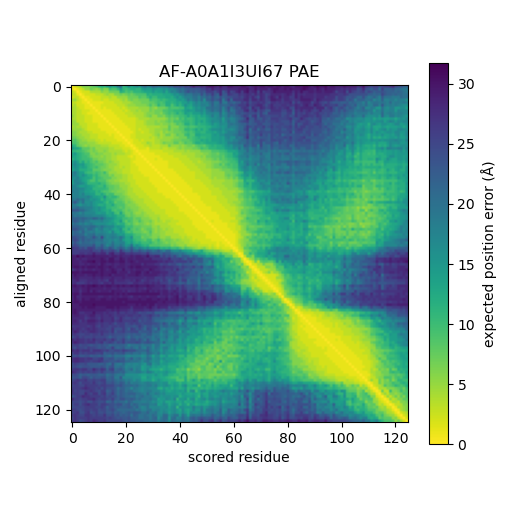4 88 VAL A N 1
ATOM 628 C CA . VAL A 1 88 ? 18.293 11.063 -27.708 1.00 67.44 88 VAL A CA 1
ATOM 629 C C . VAL A 1 88 ? 18.375 9.665 -27.083 1.00 67.44 88 VAL A C 1
ATOM 631 O O . VAL A 1 88 ? 17.619 9.350 -26.167 1.00 67.44 88 VAL A O 1
ATOM 634 N N . ALA A 1 89 ? 19.318 8.822 -27.516 1.00 66.56 89 ALA A N 1
ATOM 635 C CA . ALA A 1 89 ? 19.523 7.503 -26.917 1.00 66.56 89 ALA A CA 1
ATOM 636 C C . ALA A 1 89 ? 19.993 7.588 -25.452 1.00 66.56 89 ALA A C 1
ATOM 638 O O . ALA A 1 89 ? 19.547 6.799 -24.613 1.00 66.56 89 ALA A O 1
ATOM 639 N N . ALA A 1 90 ? 20.870 8.545 -25.132 1.00 68.94 90 ALA A N 1
ATOM 640 C CA . ALA A 1 90 ? 21.319 8.796 -23.766 1.00 68.94 90 ALA A CA 1
ATOM 641 C C . ALA A 1 90 ? 20.179 9.319 -22.874 1.00 68.94 90 ALA A C 1
ATOM 643 O O . ALA A 1 90 ? 20.041 8.855 -21.743 1.00 68.94 90 ALA A O 1
ATOM 644 N N . GLU A 1 91 ? 19.326 10.206 -23.389 1.00 66.69 91 GLU A N 1
ATOM 645 C CA . GLU A 1 91 ? 18.159 10.746 -22.680 1.00 66.69 91 GLU A CA 1
ATOM 646 C C . GLU A 1 91 ? 17.091 9.685 -22.421 1.00 66.69 91 GLU A C 1
ATOM 648 O O . GLU A 1 91 ? 16.597 9.577 -21.301 1.00 66.69 91 GLU A O 1
ATOM 653 N N . VAL A 1 92 ? 16.800 8.825 -23.401 1.00 70.38 92 VAL A N 1
ATOM 654 C CA . VAL A 1 92 ? 15.886 7.685 -23.218 1.00 70.38 92 VAL A CA 1
ATOM 655 C C . VAL A 1 92 ? 16.425 6.717 -22.162 1.00 70.38 92 VAL A C 1
ATOM 657 O O . VAL A 1 92 ? 15.666 6.233 -21.323 1.00 70.38 92 VAL A O 1
ATOM 660 N N . LYS A 1 93 ? 17.741 6.461 -22.145 1.00 65.56 93 LYS A N 1
ATOM 661 C CA . LYS A 1 93 ? 18.378 5.617 -21.123 1.00 65.56 93 LYS A CA 1
ATOM 662 C C . LYS A 1 93 ? 18.334 6.262 -19.734 1.00 65.56 93 LYS A C 1
ATOM 664 O O . LYS A 1 93 ? 18.075 5.572 -18.750 1.00 65.56 93 LYS A O 1
ATOM 669 N N . ALA A 1 94 ? 18.564 7.571 -19.644 1.00 70.75 94 ALA A N 1
ATOM 670 C CA . ALA A 1 94 ? 18.470 8.317 -18.392 1.00 70.75 94 ALA A CA 1
ATOM 671 C C . ALA A 1 94 ? 17.032 8.332 -17.847 1.00 70.75 94 ALA A C 1
ATOM 673 O O . ALA A 1 94 ? 16.829 8.074 -16.661 1.00 70.75 94 ALA A O 1
ATOM 674 N N . PHE A 1 95 ? 16.043 8.545 -18.718 1.00 71.50 95 PHE A N 1
ATOM 675 C CA . PHE A 1 95 ? 14.624 8.504 -18.374 1.00 71.50 95 PHE A CA 1
ATOM 676 C C . PHE A 1 95 ? 14.192 7.110 -17.901 1.00 71.50 95 PHE A C 1
ATOM 678 O O . PHE A 1 95 ? 13.541 6.990 -16.867 1.00 71.50 95 PHE A O 1
ATOM 685 N N . ALA A 1 96 ? 14.622 6.046 -18.587 1.00 68.44 96 ALA A N 1
ATOM 686 C CA . ALA A 1 96 ? 14.354 4.669 -18.168 1.00 68.44 96 ALA A CA 1
ATOM 687 C C . ALA A 1 96 ? 14.949 4.353 -16.783 1.00 68.44 96 ALA A C 1
ATOM 689 O O . ALA A 1 96 ? 14.282 3.736 -15.956 1.00 68.44 96 ALA A O 1
ATOM 690 N N . ASN A 1 97 ? 16.168 4.823 -16.498 1.00 71.31 97 ASN A N 1
ATOM 691 C CA . ASN A 1 97 ? 16.796 4.654 -15.185 1.00 71.31 97 ASN A CA 1
ATOM 692 C C . ASN A 1 97 ? 16.065 5.433 -14.078 1.00 71.31 97 ASN A C 1
ATOM 694 O O . ASN A 1 97 ? 15.871 4.903 -12.986 1.00 71.31 97 ASN A O 1
ATOM 698 N N . GLN A 1 98 ? 15.652 6.679 -14.341 1.00 73.62 98 GLN A N 1
ATOM 699 C CA . GLN A 1 98 ? 14.853 7.464 -13.390 1.00 73.62 98 GLN A CA 1
ATOM 700 C C . GLN A 1 98 ? 13.500 6.806 -13.117 1.00 73.62 98 GLN A C 1
ATOM 702 O O . GLN A 1 98 ? 13.085 6.719 -11.963 1.00 73.62 98 GLN A O 1
ATOM 707 N N . LEU A 1 99 ? 12.846 6.296 -14.162 1.00 71.75 99 LEU A N 1
ATOM 708 C CA . LEU A 1 99 ? 11.584 5.580 -14.046 1.00 71.75 99 LEU A CA 1
ATOM 709 C C . LEU A 1 99 ? 11.7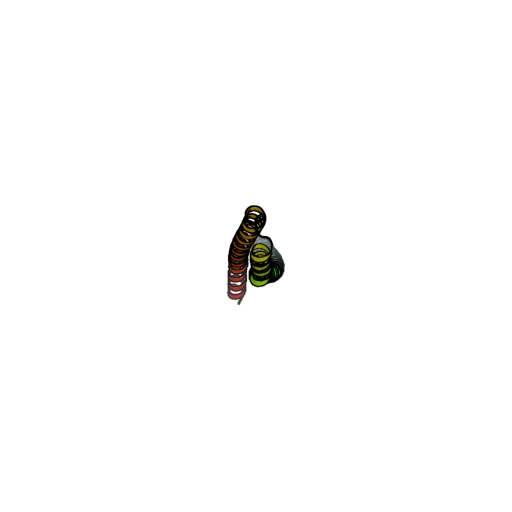44 4.299 -13.222 1.00 71.75 99 LEU A C 1
ATOM 711 O O . LEU A 1 99 ? 10.948 4.068 -12.317 1.00 71.75 99 LEU A O 1
ATOM 715 N N . ALA A 1 100 ? 12.789 3.505 -13.471 1.00 72.44 100 ALA A N 1
ATOM 716 C CA . ALA A 1 100 ? 13.084 2.303 -12.691 1.00 72.44 100 ALA A CA 1
ATOM 717 C C . ALA A 1 100 ? 13.291 2.625 -11.202 1.00 72.44 100 ALA A C 1
ATOM 719 O O . ALA A 1 100 ? 12.708 1.961 -10.350 1.00 72.44 100 ALA A O 1
ATOM 720 N N . LYS A 1 101 ? 14.038 3.692 -10.893 1.00 74.88 101 LYS A N 1
ATOM 721 C CA . LYS A 1 101 ? 14.268 4.128 -9.511 1.00 74.88 101 LYS A CA 1
ATOM 722 C C . LYS A 1 101 ? 12.979 4.582 -8.816 1.00 74.88 101 LYS A C 1
ATOM 724 O O . LYS A 1 101 ? 12.704 4.147 -7.705 1.00 74.88 101 LYS A O 1
ATOM 729 N N . ALA A 1 102 ? 12.165 5.406 -9.476 1.00 72.44 102 ALA A N 1
ATOM 730 C CA . ALA A 1 102 ? 10.874 5.838 -8.933 1.00 72.44 102 ALA A CA 1
ATOM 731 C C . ALA A 1 102 ? 9.923 4.647 -8.709 1.00 72.44 102 ALA A C 1
ATOM 733 O O . ALA A 1 102 ? 9.189 4.595 -7.728 1.00 72.44 102 ALA A O 1
ATOM 734 N N . THR A 1 103 ? 9.971 3.660 -9.605 1.00 71.94 103 THR A N 1
ATOM 735 C CA . THR A 1 103 ? 9.193 2.418 -9.514 1.00 71.94 103 THR A CA 1
ATOM 736 C C . THR A 1 103 ? 9.637 1.573 -8.310 1.00 71.94 103 THR A C 1
ATOM 738 O O . THR A 1 103 ? 8.796 1.063 -7.573 1.00 71.94 103 THR A O 1
ATOM 741 N N . GLU A 1 104 ? 10.943 1.472 -8.053 1.00 74.94 104 GLU A N 1
ATOM 742 C CA . GLU A 1 104 ? 11.494 0.788 -6.875 1.00 74.94 104 GLU A CA 1
ATOM 743 C C . GLU A 1 104 ? 11.106 1.490 -5.561 1.00 74.94 104 GLU A C 1
ATOM 745 O O . GLU A 1 104 ? 10.677 0.830 -4.615 1.00 74.94 104 GLU A O 1
ATOM 750 N N . GLU A 1 105 ? 11.156 2.825 -5.516 1.00 76.50 105 GLU A N 1
ATOM 751 C CA . GLU A 1 105 ? 10.710 3.616 -4.358 1.00 76.50 105 GLU A CA 1
ATOM 752 C C . GLU A 1 105 ? 9.214 3.397 -4.054 1.00 76.50 105 GLU A C 1
ATOM 754 O O . GLU A 1 105 ? 8.843 3.176 -2.898 1.00 76.50 105 GLU A O 1
ATOM 759 N N . ILE A 1 106 ? 8.354 3.364 -5.082 1.00 74.12 106 ILE A N 1
ATOM 760 C CA . ILE A 1 106 ? 6.922 3.055 -4.916 1.00 74.12 106 ILE A CA 1
ATOM 761 C C . ILE A 1 106 ? 6.728 1.619 -4.410 1.00 74.12 106 ILE A C 1
ATOM 763 O O . ILE A 1 106 ? 5.909 1.392 -3.518 1.00 74.12 106 ILE A O 1
ATOM 767 N N . ALA A 1 107 ? 7.486 0.649 -4.930 1.00 71.75 107 ALA A N 1
ATOM 768 C CA . ALA A 1 107 ? 7.401 -0.742 -4.488 1.00 71.75 107 ALA A CA 1
ATOM 769 C C . ALA A 1 107 ? 7.752 -0.902 -2.997 1.00 71.75 107 ALA A C 1
ATOM 771 O O . ALA A 1 107 ? 7.079 -1.648 -2.283 1.00 71.75 107 ALA A O 1
ATOM 772 N N . VAL A 1 108 ? 8.763 -0.175 -2.507 1.00 77.31 108 VAL A N 1
ATOM 773 C CA . VAL A 1 108 ? 9.133 -0.149 -1.080 1.00 77.31 108 VAL A CA 1
ATOM 774 C C . VAL A 1 108 ? 8.019 0.457 -0.222 1.00 77.31 108 VAL A C 1
ATOM 776 O O . VAL A 1 108 ? 7.709 -0.076 0.848 1.00 77.31 108 VAL A O 1
ATOM 779 N N . GLN A 1 109 ? 7.393 1.540 -0.688 1.00 72.94 109 GLN A N 1
ATOM 780 C CA . GLN A 1 109 ? 6.294 2.196 0.023 1.00 72.94 109 GLN A CA 1
ATOM 781 C C . GLN A 1 109 ? 5.069 1.271 0.134 1.00 72.94 109 GLN A C 1
ATOM 783 O O . GLN A 1 109 ? 4.562 1.039 1.230 1.00 72.94 109 GLN A O 1
ATOM 788 N N . VAL A 1 110 ? 4.664 0.655 -0.981 1.00 73.56 110 VAL A N 1
ATOM 789 C CA . VAL A 1 110 ? 3.563 -0.323 -1.044 1.00 73.56 110 VAL A CA 1
ATOM 790 C C . VAL A 1 110 ? 3.858 -1.561 -0.186 1.00 73.56 110 VAL A C 1
ATOM 792 O O . VAL A 1 110 ? 2.989 -2.053 0.535 1.00 73.56 110 VAL A O 1
ATOM 795 N N . GLY A 1 111 ? 5.096 -2.064 -0.218 1.00 70.12 111 GLY A N 1
ATOM 796 C CA . GLY A 1 111 ? 5.521 -3.190 0.615 1.00 70.12 111 GLY A CA 1
ATOM 797 C C . GLY A 1 111 ? 5.472 -2.875 2.113 1.00 70.12 111 GLY A C 1
ATOM 798 O O . GLY A 1 111 ? 5.079 -3.730 2.910 1.00 70.12 111 GLY A O 1
ATOM 799 N N . SER A 1 112 ? 5.817 -1.644 2.498 1.00 68.25 112 SER A N 1
ATOM 800 C CA . SER A 1 112 ? 5.738 -1.183 3.888 1.00 68.25 112 SER A CA 1
ATOM 801 C C . SER A 1 112 ? 4.293 -1.167 4.393 1.00 68.25 112 SER A C 1
ATOM 803 O O . SER A 1 112 ? 4.036 -1.694 5.477 1.00 68.25 112 SER A O 1
ATOM 805 N N . ASP A 1 113 ? 3.342 -0.673 3.596 1.00 64.38 113 ASP A N 1
ATOM 806 C CA . ASP A 1 113 ? 1.910 -0.681 3.939 1.00 64.38 113 ASP A CA 1
ATOM 807 C C . ASP A 1 113 ? 1.366 -2.112 4.128 1.00 64.38 113 ASP A C 1
ATOM 809 O O . ASP A 1 113 ? 0.621 -2.388 5.075 1.00 64.38 113 ASP A O 1
ATOM 813 N N . LYS A 1 114 ? 1.819 -3.068 3.303 1.00 59.38 114 LYS A N 1
ATOM 814 C CA . LYS A 1 114 ? 1.416 -4.484 3.402 1.00 59.38 114 LYS A CA 1
ATOM 815 C C . LYS A 1 114 ? 1.862 -5.145 4.714 1.00 59.38 114 LYS A C 1
ATOM 817 O O . LYS A 1 114 ? 1.121 -5.943 5.292 1.00 59.38 114 LYS A O 1
ATOM 822 N N . ILE A 1 115 ? 3.047 -4.797 5.226 1.00 63.19 115 ILE A N 1
ATOM 823 C CA . ILE A 1 115 ? 3.567 -5.326 6.502 1.00 63.19 115 ILE A CA 1
ATOM 824 C C . ILE A 1 115 ? 2.713 -4.852 7.687 1.00 63.19 115 ILE A C 1
ATOM 826 O O . ILE A 1 115 ? 2.463 -5.627 8.615 1.00 63.19 115 ILE A O 1
ATOM 830 N N . TRP A 1 116 ? 2.235 -3.605 7.663 1.00 58.84 116 TRP A N 1
ATOM 831 C CA . TRP A 1 116 ? 1.352 -3.082 8.710 1.00 58.84 116 TRP A CA 1
ATOM 832 C C . TRP A 1 116 ? -0.013 -3.778 8.718 1.00 58.84 116 TRP A C 1
ATOM 834 O O . TRP A 1 116 ? -0.514 -4.102 9.795 1.00 58.84 116 TRP A O 1
ATOM 844 N N . SER A 1 117 ? -0.561 -4.108 7.542 1.00 60.03 117 SER A N 1
ATOM 845 C CA . SER A 1 117 ? -1.813 -4.871 7.424 1.00 60.03 117 SER A CA 1
ATOM 846 C C . SER A 1 117 ? -1.719 -6.282 8.026 1.00 60.03 117 SER A C 1
ATOM 848 O O . SER A 1 117 ? -2.648 -6.709 8.712 1.00 60.03 117 SER A O 1
ATOM 850 N N . LEU A 1 118 ? -0.604 -6.993 7.811 1.00 60.66 118 LEU A N 1
ATOM 851 C CA . LEU A 1 118 ? -0.360 -8.332 8.376 1.00 60.66 118 LEU A CA 1
ATOM 852 C C . LEU A 1 118 ? -0.190 -8.306 9.900 1.00 60.66 118 LEU A C 1
ATOM 854 O O . LEU A 1 118 ? -0.614 -9.223 10.601 1.00 60.66 118 LEU A O 1
ATOM 858 N N . ARG A 1 119 ? 0.418 -7.241 10.432 1.00 61.84 119 ARG A N 1
ATOM 859 C CA . ARG A 1 119 ? 0.598 -7.075 11.879 1.00 61.84 119 ARG A CA 1
ATOM 860 C C . ARG A 1 119 ? -0.729 -6.821 12.600 1.00 61.84 119 ARG A C 1
ATOM 862 O O . ARG A 1 119 ? -0.897 -7.305 13.712 1.00 61.84 119 ARG A O 1
ATOM 869 N N . LEU A 1 120 ? -1.661 -6.101 11.971 1.00 59.12 120 LEU A N 1
ATOM 870 C CA . LEU A 1 120 ? -3.005 -5.868 12.512 1.00 59.12 120 LEU A CA 1
ATOM 871 C C . LEU A 1 120 ? -3.848 -7.151 12.542 1.00 59.12 120 LEU A C 1
ATOM 873 O O . LEU A 1 120 ? -4.471 -7.438 13.557 1.00 59.12 120 LEU A O 1
ATOM 877 N N . THR A 1 121 ? -3.784 -7.982 11.498 1.00 61.66 121 THR A N 1
ATOM 878 C CA . THR A 1 121 ? -4.516 -9.266 11.461 1.00 61.66 121 THR A CA 1
ATOM 879 C C . THR A 1 121 ? -4.000 -10.291 12.474 1.00 61.66 121 THR A C 1
ATOM 881 O O . THR A 1 121 ? -4.766 -11.137 12.920 1.00 61.66 121 THR A O 1
ATOM 884 N N . MET A 1 122 ? -2.726 -10.213 12.872 1.00 61.25 122 MET A N 1
ATOM 885 C CA . MET A 1 122 ? -2.165 -11.062 13.932 1.00 61.25 122 MET A CA 1
ATOM 886 C C . MET A 1 122 ? -2.531 -10.617 15.356 1.00 61.25 122 MET A C 1
ATOM 888 O O . MET A 1 122 ? -2.352 -11.407 16.277 1.00 61.25 122 MET A O 1
ATOM 892 N N . TYR A 1 123 ? -3.008 -9.384 15.559 1.00 51.81 123 TYR A N 1
ATOM 893 C CA . TYR A 1 123 ? -3.413 -8.890 16.883 1.00 51.81 123 TYR A CA 1
ATOM 894 C C . TYR A 1 123 ? -4.891 -9.187 17.204 1.00 51.81 123 TYR A C 1
ATOM 896 O O . TYR A 1 123 ? -5.279 -9.156 18.366 1.00 51.81 123 TYR A O 1
ATOM 904 N N . ASP A 1 124 ? -5.697 -9.502 16.183 1.00 50.09 124 ASP A N 1
ATOM 905 C CA . ASP A 1 124 ? -7.132 -9.816 16.293 1.00 50.09 124 ASP A CA 1
ATOM 906 C C . ASP A 1 124 ? -7.441 -11.313 16.560 1.00 50.09 124 ASP A C 1
ATOM 908 O O . ASP A 1 124 ? -8.607 -11.707 16.547 1.00 50.09 124 ASP A O 1
ATOM 912 N N . SER A 1 125 ? -6.430 -12.170 16.790 1.00 46.88 125 SER A N 1
ATOM 913 C CA . SER A 1 125 ? -6.591 -13.598 17.163 1.00 46.88 125 SER A CA 1
ATOM 914 C C . SER A 1 125 ? -6.154 -13.873 18.597 1.00 46.88 125 SER A C 1
ATOM 916 O O . SER A 1 125 ? -6.852 -14.661 19.274 1.00 46.88 125 SER A O 1
#

pLDDT: mean 73.6, std 11.88, range [46.88, 94.31]

Radius of gyration: 32.0 Å; Cα contacts (8 Å, |Δi|>4): 40; chains: 1; bounding box: 64×28×98 Å

Secondary structure (DSSP, 8-state):
-HHHHHHHHHHHHHHHHHHHHHHHHHHHHHHHHHHHHHHHHHHHHHHHHHHHHHHHHHHHHT-HHHHHHHHHHHHHHSTT-HHHHHHHHHHHHHHHHHHHHHHHHHHHHHHHHHHHHHHHHTT--

Nearest PDB structures (foldseek):
  3g67-assembly1_B  TM=8.232E-01  e=6.203E-04  Thermotoga maritima
  3g6b-assembly1_B  TM=8.207E-01  e=8.460E-04  Thermotoga maritima
  3g67-assembly1_A  TM=8.532E-01  e=1.574E-03  Thermotoga maritima
  3ja6-assembly1_I  TM=8.268E-01  e=1.390E-03  Escherichia coli
  3zx6-assembly1_A  TM=7.112E-01  e=8.460E-04  Archaeoglobus fulgidus DSM 4304

Foldseek 3Di:
DVVVVVVVVVVVVVVVVVVVVVVVVVVVVVVVVVVVLVVLVVVLVVLVVLLVVLVVLLVVLVPPVVVLVVLVVVLVVPPPVNPPSVVVSVVSNVVSVVSNVVSVVSNVVSVVSVVVSVVVVVVVD